Protein AF-A0A0J9ECV4-F1 (afdb_monomer)

Solvent-accessible surface area (backbone atoms only — not comparable to full-atom values): 2529 Å² total; per-residue (Å²): 140,80,82,89,70,83,82,78,58,67,75,50,77,46,80,44,96,87,61,33,40,38,37,36,25,69,84,70,77,40,80,50,78,49,72,77,131

Organism: NCBI:txid1675527

Structure (mmCIF, N/CA/C/O backbone):
data_AF-A0A0J9ECV4-F1
#
_entry.id   AF-A0A0J9ECV4-F1
#
loop_
_atom_site.group_PDB
_atom_site.id
_atom_site.type_symbol
_atom_site.label_atom_id
_atom_site.label_alt_id
_atom_site.label_comp_id
_atom_site.label_asym_id
_atom_site.label_entity_id
_atom_site.label_seq_id
_atom_site.pdbx_PDB_ins_code
_atom_site.Cartn_x
_atom_site.Cartn_y
_atom_site.Cartn_z
_atom_site.occupancy
_atom_site.B_iso_or_equiv
_atom_site.auth_seq_id
_atom_site.auth_comp_id
_atom_site.auth_asym_id
_atom_site.auth_atom_id
_atom_site.pdbx_PDB_model_num
ATOM 1 N N . MET A 1 1 ? 27.383 -11.176 -22.698 1.00 47.12 1 MET A N 1
ATOM 2 C CA . MET A 1 1 ? 26.012 -11.505 -22.251 1.00 47.12 1 MET A CA 1
ATOM 3 C C . MET A 1 1 ? 26.070 -11.778 -20.758 1.00 47.12 1 MET A C 1
ATOM 5 O O . MET A 1 1 ? 26.709 -12.744 -20.374 1.00 47.12 1 MET A O 1
ATOM 9 N N . VAL A 1 2 ? 25.495 -10.912 -19.922 1.00 51.53 2 VAL A N 1
ATOM 10 C CA . VAL A 1 2 ? 25.315 -11.174 -18.482 1.00 51.53 2 VAL A CA 1
ATOM 11 C C . VAL A 1 2 ? 23.818 -11.348 -18.244 1.00 51.53 2 VAL A C 1
ATOM 13 O O . VAL A 1 2 ? 23.014 -10.637 -18.843 1.00 51.53 2 VAL A O 1
ATOM 16 N N . ALA A 1 3 ? 23.481 -12.366 -17.456 1.00 52.16 3 ALA A N 1
ATOM 17 C CA . ALA A 1 3 ? 22.150 -12.910 -17.232 1.00 52.16 3 ALA A CA 1
ATOM 18 C C . ALA A 1 3 ? 21.088 -11.851 -16.887 1.00 52.16 3 ALA A C 1
ATOM 20 O O . ALA A 1 3 ? 21.328 -10.945 -16.090 1.00 52.16 3 ALA A O 1
ATOM 21 N N . GLY A 1 4 ? 19.888 -12.011 -17.452 1.00 56.69 4 GLY A N 1
ATOM 22 C CA . GLY A 1 4 ? 18.705 -11.243 -17.078 1.00 56.69 4 GLY A CA 1
ATOM 23 C C . GLY A 1 4 ? 18.283 -11.568 -15.647 1.00 56.69 4 GLY A C 1
ATOM 24 O O . GLY A 1 4 ? 17.532 -12.512 -15.412 1.00 56.69 4 GLY A O 1
ATOM 25 N N . GLY A 1 5 ? 18.781 -10.798 -14.681 1.00 65.88 5 GLY A N 1
ATOM 26 C CA . GLY A 1 5 ? 18.276 -10.831 -13.315 1.00 65.88 5 GLY A CA 1
ATOM 27 C C . GLY A 1 5 ? 16.838 -10.326 -13.303 1.00 65.88 5 GLY A C 1
ATOM 28 O O . GLY A 1 5 ? 16.573 -9.210 -13.750 1.00 65.88 5 GLY A O 1
ATOM 29 N N . ARG A 1 6 ? 15.894 -11.134 -12.807 1.00 66.94 6 ARG A N 1
ATOM 30 C CA . ARG A 1 6 ? 14.537 -10.650 -12.522 1.00 66.94 6 ARG A CA 1
ATOM 31 C C . ARG A 1 6 ? 14.648 -9.456 -11.575 1.00 66.94 6 ARG A C 1
ATOM 33 O O . ARG A 1 6 ? 15.097 -9.604 -10.440 1.00 66.94 6 ARG A O 1
A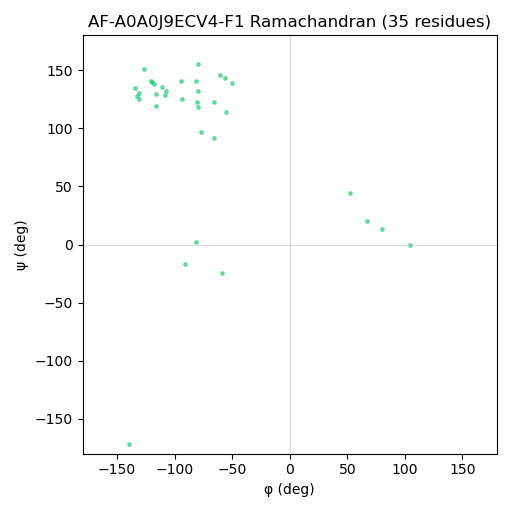TOM 40 N N . ARG A 1 7 ? 14.262 -8.273 -12.057 1.00 73.25 7 ARG A N 1
ATOM 41 C CA . ARG A 1 7 ? 14.174 -7.064 -11.241 1.00 73.25 7 ARG A CA 1
ATOM 42 C C . ARG A 1 7 ? 12.903 -7.162 -10.407 1.00 73.25 7 ARG A C 1
ATOM 44 O O . ARG A 1 7 ? 11.816 -6.881 -10.895 1.00 73.25 7 ARG A O 1
ATOM 51 N N . TRP A 1 8 ? 13.048 -7.607 -9.167 1.00 76.50 8 TRP A N 1
ATOM 52 C CA . TRP A 1 8 ? 11.990 -7.499 -8.171 1.00 76.50 8 TRP A CA 1
ATOM 53 C C . TRP A 1 8 ? 12.005 -6.073 -7.629 1.00 76.50 8 TRP A C 1
ATOM 55 O O . TRP A 1 8 ? 13.018 -5.623 -7.092 1.00 76.50 8 TRP A O 1
ATOM 65 N N . SER A 1 9 ? 10.908 -5.347 -7.818 1.00 85.50 9 SER A N 1
ATOM 66 C CA . SER A 1 9 ? 10.730 -4.034 -7.204 1.00 85.50 9 SER A CA 1
ATOM 67 C C . SER A 1 9 ? 10.299 -4.233 -5.748 1.00 85.50 9 SER A C 1
ATOM 69 O O . SER A 1 9 ? 9.406 -5.047 -5.504 1.00 85.50 9 SER A O 1
ATOM 71 N N . PRO A 1 10 ? 10.915 -3.540 -4.772 1.00 87.25 10 PRO A N 1
ATOM 72 C CA . PRO A 1 10 ? 10.455 -3.610 -3.393 1.00 87.25 10 PRO A CA 1
ATOM 73 C C . PRO A 1 10 ? 9.015 -3.100 -3.298 1.00 87.25 10 PRO A C 1
ATOM 75 O O . PRO A 1 10 ? 8.626 -2.177 -4.019 1.00 87.25 10 PRO A O 1
ATOM 78 N N . VAL A 1 11 ? 8.254 -3.703 -2.390 1.00 92.19 11 VAL A N 1
ATOM 79 C CA . VAL A 1 11 ? 6.910 -3.256 -2.022 1.00 92.19 11 VAL A CA 1
ATOM 80 C C . VAL A 1 11 ? 6.991 -2.659 -0.623 1.00 92.19 11 VAL A C 1
ATOM 82 O O . VAL A 1 11 ? 7.546 -3.282 0.284 1.00 92.19 11 VAL A O 1
ATOM 85 N N . VAL A 1 12 ? 6.477 -1.443 -0.457 1.00 94.00 12 VAL A N 1
ATOM 86 C CA . VAL A 1 12 ? 6.478 -0.713 0.816 1.00 94.00 12 VAL A CA 1
ATOM 87 C C . VAL A 1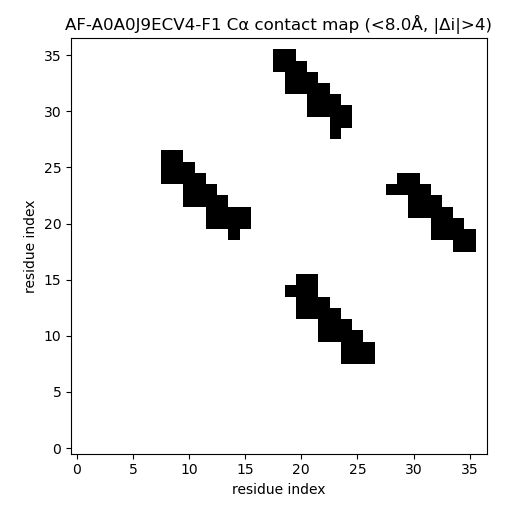 12 ? 5.041 -0.500 1.260 1.00 94.00 12 VAL A C 1
ATOM 89 O O . VAL A 1 12 ? 4.233 0.012 0.490 1.00 94.00 12 VAL A O 1
ATOM 92 N N . TYR A 1 13 ? 4.754 -0.857 2.510 1.00 95.25 13 TYR A N 1
ATOM 93 C CA . TYR A 1 13 ? 3.453 -0.673 3.142 1.00 95.25 13 TYR A CA 1
ATOM 94 C C . TYR A 1 13 ? 3.562 0.265 4.343 1.00 95.25 13 TYR A C 1
ATOM 96 O O . TYR A 1 13 ? 4.496 0.148 5.139 1.00 95.25 13 TYR A O 1
ATOM 104 N N . VAL A 1 14 ? 2.593 1.172 4.490 1.00 95.50 14 VAL A N 1
ATOM 105 C CA . VAL A 1 14 ? 2.485 2.100 5.624 1.00 95.50 14 VAL A CA 1
ATOM 106 C C . VAL A 1 14 ? 1.054 2.097 6.149 1.00 95.50 14 VAL A C 1
ATOM 108 O O . VAL A 1 14 ? 0.107 2.310 5.391 1.00 95.50 14 VAL A O 1
ATOM 111 N N . TRP A 1 15 ? 0.904 1.885 7.457 1.00 96.38 15 TRP A N 1
ATOM 112 C CA . TRP A 1 15 ? -0.353 2.140 8.157 1.00 96.38 15 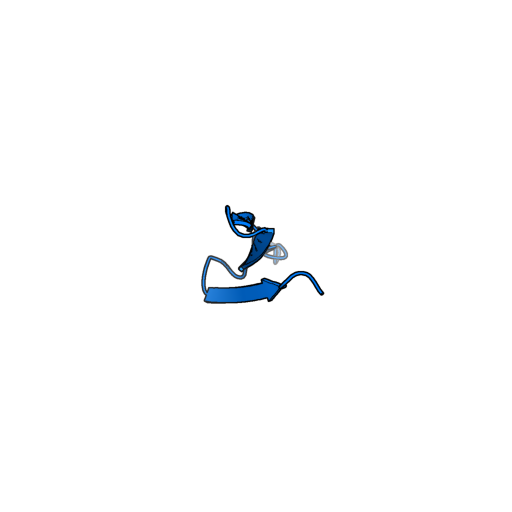TRP A CA 1
ATOM 113 C C . TRP A 1 15 ? -0.484 3.630 8.459 1.00 96.38 15 TRP A C 1
ATOM 115 O O . TRP A 1 15 ? 0.375 4.219 9.119 1.00 96.38 15 TRP A O 1
ATOM 125 N N . MET A 1 16 ? -1.567 4.232 7.983 1.00 95.75 16 MET A N 1
ATOM 126 C CA . MET A 1 16 ? -1.925 5.613 8.274 1.00 95.75 16 MET A CA 1
ATOM 127 C C . MET A 1 16 ? -2.586 5.718 9.660 1.00 95.75 16 MET A C 1
ATOM 129 O O . MET A 1 16 ? -3.189 4.748 10.127 1.00 95.75 16 MET A O 1
ATOM 133 N N . PRO A 1 17 ? -2.537 6.890 10.322 1.00 96.44 17 PRO A N 1
ATOM 134 C CA . PRO A 1 17 ? -3.176 7.083 11.628 1.00 96.44 17 PRO A CA 1
ATOM 135 C C . PRO A 1 17 ? -4.692 6.836 11.643 1.00 96.44 17 PRO A C 1
ATOM 137 O O . PRO A 1 17 ? -5.243 6.521 12.691 1.00 96.44 17 PRO A O 1
ATOM 140 N N . ASP A 1 18 ? -5.361 6.974 10.495 1.00 93.94 18 ASP A N 1
ATOM 141 C CA . ASP A 1 18 ? -6.794 6.703 10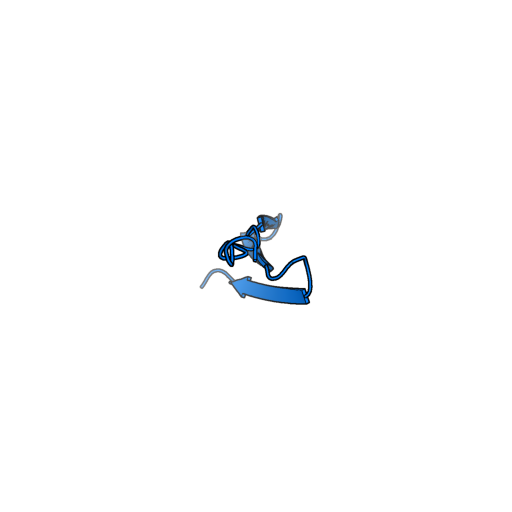.327 1.00 93.94 18 ASP A CA 1
ATOM 142 C C . ASP A 1 18 ? -7.118 5.209 10.137 1.00 93.94 18 ASP A C 1
ATOM 144 O O . ASP A 1 18 ? -8.275 4.844 9.941 1.00 93.94 18 ASP A O 1
ATOM 148 N N . GLY A 1 19 ? -6.103 4.341 10.189 1.00 94.88 19 GLY A N 1
ATOM 149 C CA . GLY A 1 19 ? -6.253 2.910 9.972 1.00 94.88 19 GLY A CA 1
ATOM 150 C C . GLY A 1 19 ? -6.339 2.513 8.501 1.00 94.88 19 GLY A C 1
ATOM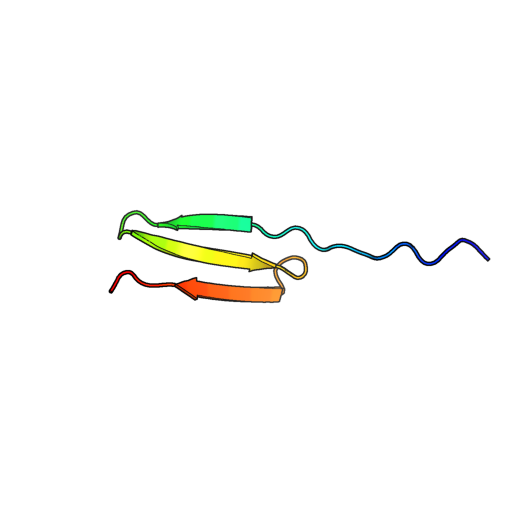 151 O O . GLY A 1 19 ? -6.702 1.381 8.228 1.00 94.88 19 GLY A O 1
ATOM 152 N N . THR A 1 20 ? -6.020 3.389 7.545 1.00 96.50 20 THR A N 1
ATOM 153 C CA . THR A 1 20 ? -5.876 3.018 6.128 1.00 96.50 20 THR A CA 1
ATOM 154 C C . THR A 1 20 ? -4.500 2.398 5.862 1.00 96.50 20 THR A C 1
ATOM 156 O O . THR A 1 20 ? -3.486 2.894 6.356 1.00 96.50 20 THR A O 1
ATOM 159 N N . LEU A 1 21 ? -4.433 1.361 5.020 1.00 96.44 21 LEU A N 1
ATOM 160 C CA . LEU A 1 21 ? -3.173 0.831 4.496 1.00 96.44 21 LEU A CA 1
ATOM 161 C C . LEU A 1 21 ? -2.836 1.472 3.144 1.00 96.44 21 LEU A C 1
ATOM 163 O O . LEU A 1 21 ? -3.638 1.420 2.208 1.00 96.44 21 LEU A O 1
ATOM 167 N N . HIS A 1 22 ? -1.644 2.054 3.036 1.00 96.00 22 HIS A N 1
ATOM 168 C CA . HIS A 1 22 ? -1.089 2.558 1.780 1.00 96.00 22 HIS A CA 1
ATOM 169 C C . HIS A 1 22 ? 0.045 1.641 1.314 1.00 96.00 22 HIS A C 1
ATOM 171 O O . HIS A 1 22 ? 0.930 1.309 2.107 1.00 96.00 22 HIS A O 1
ATOM 177 N N . GLY A 1 23 ? 0.025 1.252 0.038 1.00 95.25 23 GLY A N 1
ATOM 178 C CA . GLY A 1 23 ? 1.075 0.455 -0.593 1.00 95.25 23 GLY A CA 1
ATOM 179 C C . GLY A 1 23 ? 1.698 1.177 -1.784 1.00 95.25 23 GLY A C 1
ATOM 180 O O . GLY A 1 23 ? 0.995 1.819 -2.567 1.00 95.25 23 GLY A O 1
ATOM 181 N N . THR A 1 24 ? 3.015 1.045 -1.926 1.00 95.50 24 THR A N 1
ATOM 182 C CA . THR A 1 24 ? 3.779 1.581 -3.056 1.00 95.50 24 THR A CA 1
ATOM 183 C C . THR A 1 24 ? 4.695 0.499 -3.622 1.00 95.50 24 THR A C 1
ATOM 185 O O . THR A 1 24 ? 5.447 -0.135 -2.876 1.00 95.50 24 THR A O 1
ATOM 188 N N . TRP A 1 25 ? 4.673 0.299 -4.941 1.00 91.44 25 TRP A N 1
ATOM 189 C CA . TRP A 1 25 ? 5.571 -0.625 -5.644 1.00 91.44 25 TRP A CA 1
ATOM 190 C C . TRP A 1 25 ? 6.054 -0.039 -6.974 1.00 91.44 25 TRP A C 1
ATOM 192 O O . TRP A 1 25 ? 5.895 1.150 -7.251 1.00 91.44 25 TRP A O 1
ATOM 202 N N . ASP A 1 26 ? 6.740 -0.869 -7.761 1.00 91.75 26 ASP A N 1
ATOM 203 C CA . ASP A 1 26 ? 7.348 -0.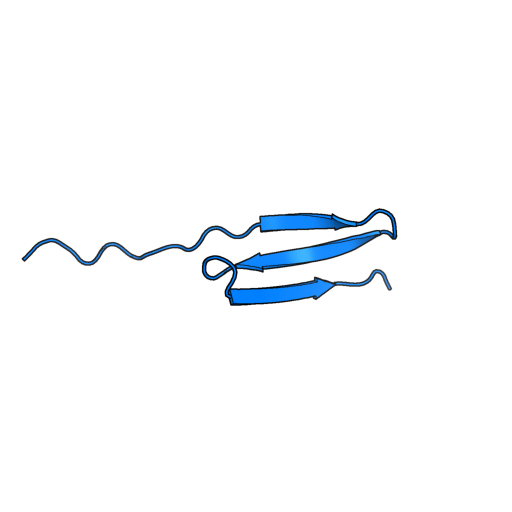491 -9.041 1.00 91.75 26 ASP A CA 1
ATOM 204 C C . ASP A 1 26 ? 8.257 0.748 -8.947 1.00 91.75 26 ASP A C 1
ATOM 206 O O . ASP A 1 26 ? 8.178 1.692 -9.727 1.00 91.75 26 ASP A O 1
ATOM 210 N N . GLY A 1 27 ? 9.097 0.790 -7.907 1.00 86.12 27 GLY A N 1
ATOM 211 C CA . GLY A 1 27 ? 10.027 1.903 -7.699 1.00 86.12 27 GLY A CA 1
ATOM 212 C C . GLY A 1 27 ? 9.355 3.241 -7.375 1.00 86.12 27 GLY A C 1
ATOM 213 O O . GLY A 1 27 ? 9.990 4.278 -7.545 1.00 86.12 27 GLY A O 1
ATOM 214 N N . GLY A 1 28 ? 8.101 3.231 -6.912 1.00 88.50 28 GLY A N 1
ATOM 215 C CA . GLY A 1 28 ? 7.356 4.446 -6.578 1.00 88.50 28 GLY A CA 1
ATOM 216 C C . GLY A 1 28 ? 6.300 4.846 -7.607 1.00 88.50 28 GLY A C 1
ATOM 217 O O . GLY A 1 28 ? 5.633 5.855 -7.406 1.00 88.50 28 GLY A O 1
ATOM 218 N N . LEU A 1 29 ? 6.152 4.090 -8.699 1.00 91.75 29 LEU A N 1
ATOM 219 C CA . LEU A 1 29 ? 5.249 4.435 -9.802 1.00 91.75 29 LEU A CA 1
ATOM 220 C C . LEU A 1 29 ? 3.838 3.857 -9.652 1.00 91.75 29 LEU A C 1
ATOM 222 O O . LEU A 1 29 ? 2.918 4.331 -10.316 1.00 91.75 29 LEU A O 1
ATOM 226 N N . ALA A 1 30 ? 3.654 2.861 -8.787 1.00 90.31 30 ALA A N 1
ATOM 227 C CA . ALA A 1 30 ? 2.363 2.230 -8.557 1.00 90.31 30 ALA A CA 1
ATOM 228 C C . ALA A 1 30 ? 1.922 2.370 -7.094 1.00 90.31 30 ALA A C 1
ATOM 230 O O . ALA A 1 30 ? 2.746 2.268 -6.182 1.00 90.31 30 ALA A O 1
ATOM 231 N N . LEU A 1 31 ? 0.623 2.626 -6.897 1.00 94.25 31 LEU A N 1
ATOM 232 C CA . LEU A 1 31 ? 0.009 2.997 -5.619 1.00 94.25 31 LEU A CA 1
ATOM 233 C C . LEU A 1 31 ? -1.284 2.201 -5.385 1.00 94.25 31 LEU A C 1
ATOM 235 O O . LEU A 1 31 ? -2.138 2.142 -6.271 1.00 94.25 31 LEU A O 1
ATOM 239 N N . GLU A 1 32 ? -1.461 1.663 -4.175 1.00 94.38 32 GLU A N 1
ATOM 240 C 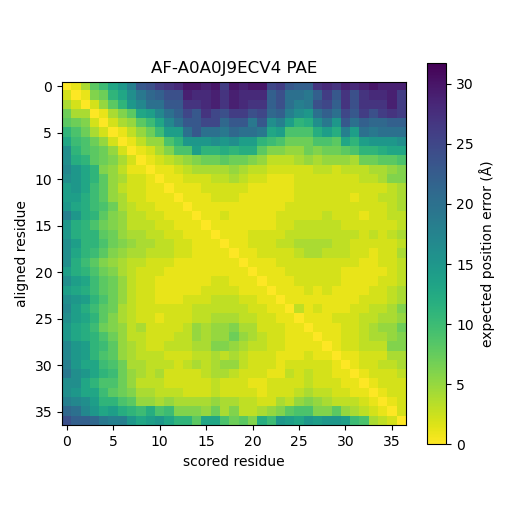CA . GLU A 1 32 ? -2.733 1.101 -3.691 1.00 94.38 32 GLU A CA 1
ATOM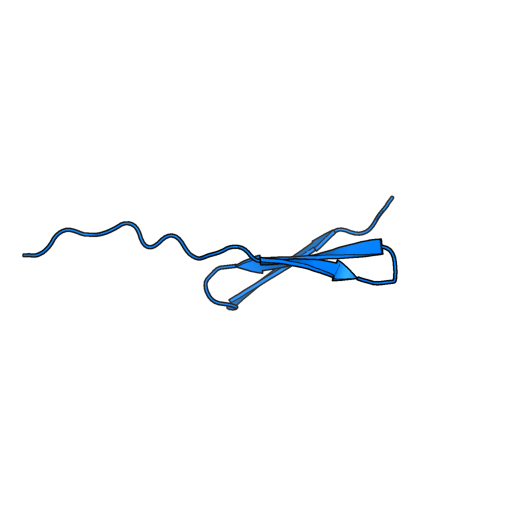 241 C C . GLU A 1 32 ? -3.161 1.710 -2.356 1.00 94.38 32 GLU A C 1
ATOM 243 O O . GLU A 1 32 ? -2.334 2.102 -1.528 1.00 94.38 32 GLU A O 1
ATOM 248 N N . LYS A 1 33 ? -4.480 1.746 -2.141 1.00 94.75 33 LYS A N 1
ATOM 249 C CA . LYS A 1 33 ? -5.114 2.146 -0.886 1.00 94.75 33 LYS A CA 1
ATOM 250 C C . LYS A 1 33 ? -6.152 1.099 -0.498 1.00 94.75 33 LYS A C 1
ATOM 252 O O . LYS A 1 33 ? -7.070 0.840 -1.274 1.00 94.75 33 LYS A O 1
ATOM 257 N N . LEU A 1 34 ? -6.039 0.561 0.712 1.00 94.75 34 LEU A N 1
ATOM 258 C CA . LEU A 1 34 ? -7.045 -0.311 1.310 1.00 94.75 34 LEU A CA 1
ATOM 259 C C . LEU A 1 34 ? -7.626 0.361 2.556 1.00 94.75 34 LEU A C 1
ATOM 261 O O . LEU A 1 34 ? -6.906 0.677 3.503 1.00 94.75 34 LEU A O 1
ATOM 265 N N . THR A 1 35 ? -8.934 0.604 2.529 1.00 91.12 35 THR A N 1
ATOM 266 C CA 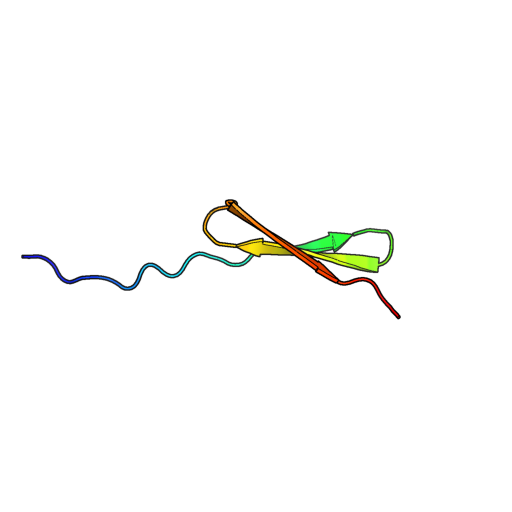. THR A 1 35 ? -9.689 1.180 3.646 1.00 91.12 35 THR A CA 1
ATOM 267 C C . THR A 1 35 ? -10.316 0.070 4.489 1.00 91.12 35 THR A C 1
ATOM 269 O O . THR A 1 35 ? -10.825 -0.892 3.907 1.00 91.12 35 THR A O 1
ATOM 272 N N . PRO A 1 36 ? -10.334 0.194 5.826 1.00 79.12 36 PRO A N 1
ATOM 273 C CA . PRO A 1 36 ? -11.132 -0.682 6.680 1.00 79.12 36 PRO A CA 1
ATOM 274 C C . PRO A 1 36 ? -12.614 -0.650 6.277 1.00 79.12 36 PRO A C 1
ATOM 276 O O . PRO A 1 36 ? -13.113 0.402 5.869 1.00 79.12 36 PRO A O 1
ATOM 279 N N . GLY A 1 37 ? -13.280 -1.805 6.361 1.00 75.94 37 GLY A N 1
ATOM 280 C CA . GLY A 1 37 ? -14.729 -1.950 6.172 1.00 75.94 37 GLY A CA 1
ATOM 281 C C . GLY A 1 37 ? -15.508 -1.868 7.475 1.00 75.94 37 GLY A C 1
ATOM 282 O O . GLY A 1 37 ? -14.875 -1.999 8.547 1.00 75.94 37 GLY A O 1
#

Sequence (37 aa):
MVAGGRRWSPVVYVWMPDGTLHGTWDGGLALEKLTPG

Mean predicted aligned error: 6.9 Å

Radius of gyration: 14.35 Å; Cα contacts (8 Å, |Δi|>4): 47; chains: 1; bounding box: 41×20×34 Å

Nearest PDB structures (foldseek):
  2yzt-assembly1_A-2  TM=7.425E-01  e=2.517E+00  Thermus thermophilus HB8

Secondary structure (DSSP, 8-state):
-------PPP-EEEE-TTS-EEEEEGGGTEEEEE---

pLDDT: mean 85.43, std 14.26, range [47.12, 96.5]

Foldseek 3Di:
DDDDDPDAWDKDWDQDPQRKIWIATPVRPDIDIDDDD